Protein AF-A0A9N9D412-F1 (afdb_monomer)

InterPro domains:
  IPR017923 Transcription factor IIS, N-terminal [PF08711] (21-71)
  IPR017923 Transcription factor IIS, N-terminal [PS51319] (1-74)
  IPR035441 TFIIS/LEDGF domain superfamily [G3DSA:1.20.930.10] (1-77)
  IPR035441 TFIIS/LEDGF domain superfamily [SSF47676] (11-76)
  IPR051037 RNA Polymerase II Transcription Factor IWS1 [PTHR46010] (2-162)

pLDDT: mean 81.17, std 13.9, range [48.41, 97.38]

Secondary structure (DSSP, 8-state):
--SSPPTTSPPPPHHHHHHHHHHHHHS---HHHHHHH-HHHHHHHHHH-TTS-HHHHHHHHHHHHHHHHHHHT--S-GGGS-PPEE---HHHHHHHHHHHHHHHHHTTTTS-S--S---SPPPPPPP-----SEEP------------TTHHHHHHHHHHTTS--

Mean predicted aligned error: 15.48 Å

Organism: NCBI:txid94023

Sequence (165 aa):
YWLEPLPDRSLPNITIIEQMFKVLNKLPITTEHLLSSKVGRIVFFYQDSPRSDERIKRLASELVRKWTRKIYNISTNYKDKNFKRVEFHPETMAEAHATAASNNAISEDRSHQTASSSTRARIPQAASFDYDVMPEVRIIQNRKRADDPYKHIKQTMARMRRQQK

Nearest PDB structures (foldseek):
  2xpp-assembly1_A  TM=9.842E-01  e=1.499E-07  Encephalitozoon cuniculi
  3o8z-assembly1_A  TM=9.823E-01  e=2.709E-07  Saccharomyces cerevisiae
  7xn7-assembly1_n  TM=9.515E-01  e=2.886E-06  Komagataella phaffii
  3nfq-assembly2_B  TM=9.540E-01  e=3.082E-06  Saccharomyces cerevisiae
  6emq-assembly1_A  TM=5.295E-01  e=5.167E-02  Homo sapiens

Radius of gyration: 32.7 Å; Cα contacts (8 Å, |Δi|>4): 82; chains: 1; bounding box: 94×70×65 Å

Structure (mmCIF, N/CA/C/O backbone):
data_AF-A0A9N9D412-F1
#
_entry.id   AF-A0A9N9D412-F1
#
loop_
_atom_site.group_PDB
_atom_site.id
_atom_site.type_symbol
_atom_site.label_atom_id
_atom_site.label_alt_id
_atom_site.label_comp_id
_atom_site.label_asym_id
_atom_site.label_entity_id
_atom_site.label_seq_id
_atom_site.pdbx_PDB_ins_code
_atom_site.Cartn_x
_atom_site.Cartn_y
_atom_site.Cartn_z
_atom_site.occupancy
_atom_site.B_iso_or_equiv
_atom_site.auth_seq_id
_atom_site.auth_comp_id
_atom_site.auth_asym_id
_atom_site.auth_atom_id
_atom_site.pdbx_PDB_model_num
ATOM 1 N N . TYR A 1 1 ? 10.699 -12.126 -13.100 1.00 75.50 1 TYR A N 1
ATOM 2 C CA . TYR A 1 1 ? 11.633 -11.174 -13.734 1.00 75.50 1 TYR A CA 1
ATOM 3 C C . TYR A 1 1 ? 10.997 -10.185 -14.725 1.00 75.50 1 TYR A C 1
ATOM 5 O O . TYR A 1 1 ? 11.729 -9.422 -15.322 1.00 75.50 1 TYR A O 1
ATOM 13 N N . TRP A 1 2 ? 9.668 -10.114 -14.909 1.00 88.69 2 TRP A N 1
ATOM 14 C CA . TRP A 1 2 ? 9.073 -9.214 -15.926 1.00 88.69 2 TRP A CA 1
ATOM 15 C C . TRP A 1 2 ? 9.016 -7.732 -15.526 1.00 88.69 2 TRP A C 1
ATOM 17 O O . TRP A 1 2 ? 8.937 -6.863 -16.384 1.00 88.69 2 TRP A O 1
ATOM 27 N N . LEU A 1 3 ? 9.006 -7.453 -14.222 1.00 92.00 3 LEU A N 1
ATOM 28 C CA . LEU A 1 3 ? 8.912 -6.101 -13.667 1.00 92.00 3 LEU A CA 1
ATOM 29 C C . LEU A 1 3 ? 10.258 -5.580 -13.154 1.00 92.00 3 LEU A C 1
ATOM 31 O O . LEU A 1 3 ? 10.343 -4.436 -12.724 1.00 92.00 3 LEU A O 1
ATOM 35 N N . GLU A 1 4 ? 11.293 -6.411 -13.136 1.00 91.88 4 GLU A N 1
ATOM 36 C CA . GLU A 1 4 ? 12.604 -5.987 -12.654 1.00 91.88 4 GLU A CA 1
ATOM 37 C C . GLU A 1 4 ? 13.263 -5.086 -13.709 1.00 91.88 4 GLU A C 1
ATOM 39 O O . GLU A 1 4 ? 13.088 -5.351 -14.903 1.00 91.88 4 GLU A O 1
ATOM 44 N N . PRO A 1 5 ? 13.967 -4.009 -13.314 1.00 89.06 5 PRO A N 1
ATOM 45 C CA . PRO A 1 5 ? 14.761 -3.245 -14.266 1.00 89.06 5 PRO A CA 1
ATOM 46 C C . PRO A 1 5 ? 15.769 -4.164 -14.961 1.00 89.06 5 PRO A C 1
ATOM 48 O O . PRO A 1 5 ? 16.342 -5.065 -14.345 1.00 89.06 5 PRO A O 1
ATOM 51 N N . LEU A 1 6 ? 15.973 -3.928 -16.252 1.00 86.88 6 LEU A N 1
ATOM 52 C CA . LEU A 1 6 ? 16.906 -4.702 -17.061 1.00 86.88 6 LEU A CA 1
ATOM 53 C C . LEU A 1 6 ? 18.360 -4.439 -16.607 1.00 86.88 6 LEU A C 1
ATOM 55 O O . LEU A 1 6 ? 18.628 -3.445 -15.923 1.00 86.88 6 LEU A O 1
ATOM 59 N N . PRO A 1 7 ? 19.331 -5.300 -16.976 1.00 88.06 7 PRO A N 1
ATOM 60 C CA . PRO A 1 7 ? 20.742 -5.103 -16.616 1.00 88.06 7 PRO A CA 1
ATOM 61 C C . PRO A 1 7 ? 21.329 -3.788 -17.160 1.00 88.06 7 PRO A C 1
ATOM 63 O O . PRO A 1 7 ? 22.252 -3.227 -16.572 1.00 88.06 7 PRO A O 1
ATOM 66 N N . ASP A 1 8 ? 20.751 -3.258 -18.237 1.00 90.75 8 ASP A N 1
ATOM 67 C CA . ASP A 1 8 ? 21.053 -1.943 -18.817 1.00 90.75 8 ASP A CA 1
ATOM 68 C C . ASP A 1 8 ? 20.393 -0.768 -18.060 1.00 90.75 8 ASP A C 1
ATOM 70 O O . ASP A 1 8 ? 20.563 0.395 -18.427 1.00 90.75 8 ASP A O 1
ATOM 74 N N . ARG A 1 9 ? 19.667 -1.061 -16.971 1.00 84.38 9 ARG A N 1
ATOM 75 C CA . ARG A 1 9 ? 18.912 -0.128 -16.117 1.00 84.38 9 ARG A CA 1
ATOM 76 C C . ARG A 1 9 ? 17.698 0.509 -16.796 1.00 84.38 9 ARG A C 1
ATOM 78 O O . ARG A 1 9 ? 17.158 1.491 -16.267 1.00 84.38 9 ARG A O 1
ATOM 85 N N . SER A 1 10 ? 17.263 -0.024 -17.935 1.00 89.00 10 SER A N 1
ATOM 86 C CA . SER A 1 10 ? 16.017 0.379 -18.577 1.00 89.00 10 SER A CA 1
ATOM 87 C C . SER A 1 10 ? 14.809 -0.241 -17.866 1.00 89.00 10 SER A C 1
ATOM 89 O O . SER A 1 10 ? 14.897 -1.280 -17.201 1.00 89.00 10 SER A O 1
ATOM 91 N N . LEU A 1 11 ? 13.668 0.446 -17.956 1.00 91.31 11 LEU A N 1
ATOM 92 C CA . LEU A 1 11 ? 12.397 -0.080 -17.470 1.00 91.31 11 LEU A CA 1
ATOM 93 C C . LEU A 1 11 ? 11.722 -0.887 -18.587 1.00 91.31 11 LEU A C 1
ATOM 95 O O . LEU A 1 11 ? 11.820 -0.503 -19.755 1.00 91.31 11 LEU A O 1
ATOM 99 N N . PRO A 1 12 ? 11.004 -1.968 -18.247 1.00 92.19 12 PRO A N 1
ATOM 100 C CA . PRO A 1 12 ? 10.205 -2.697 -19.218 1.00 92.19 12 PRO A CA 1
ATOM 101 C C . PRO A 1 12 ? 9.084 -1.816 -19.786 1.00 92.19 12 PRO A C 1
ATOM 103 O O . PRO A 1 12 ? 8.758 -0.747 -19.266 1.00 92.19 12 PRO A O 1
ATOM 106 N N . ASN A 1 13 ? 8.467 -2.280 -20.873 1.00 93.81 13 ASN A N 1
ATOM 107 C CA . ASN A 1 13 ? 7.408 -1.542 -21.552 1.00 93.81 13 ASN A CA 1
ATOM 108 C C . ASN A 1 13 ? 6.242 -1.199 -20.598 1.00 93.81 13 ASN A C 1
ATOM 110 O O . ASN A 1 13 ? 5.726 -2.065 -19.886 1.00 93.81 13 ASN A O 1
ATOM 114 N N . ILE A 1 14 ? 5.793 0.061 -20.632 1.00 94.44 14 ILE A N 1
ATOM 115 C CA . ILE A 1 14 ? 4.741 0.598 -19.753 1.00 94.44 14 ILE A CA 1
ATOM 116 C C . ILE A 1 14 ? 3.436 -0.204 -19.803 1.00 94.44 14 ILE A C 1
ATOM 118 O O . ILE A 1 14 ? 2.790 -0.398 -18.772 1.00 94.44 14 ILE A O 1
ATOM 122 N N . THR A 1 15 ? 3.062 -0.720 -20.974 1.00 95.69 15 THR A N 1
ATOM 123 C CA . THR A 1 15 ? 1.849 -1.518 -21.156 1.00 95.69 15 THR A CA 1
ATOM 124 C C . THR A 1 15 ? 1.954 -2.833 -20.395 1.00 95.69 15 THR A C 1
ATOM 126 O O . THR A 1 15 ? 1.002 -3.230 -19.727 1.00 95.69 15 THR A O 1
ATOM 129 N N . ILE A 1 16 ? 3.121 -3.482 -20.416 1.00 95.50 16 ILE A N 1
ATOM 130 C CA . ILE A 1 16 ? 3.356 -4.723 -19.665 1.00 95.50 16 ILE A CA 1
ATOM 131 C C . ILE A 1 16 ? 3.280 -4.448 -18.161 1.00 95.50 16 ILE A C 1
ATOM 133 O O . ILE A 1 16 ? 2.603 -5.184 -17.440 1.00 95.50 16 ILE A O 1
ATOM 137 N N . ILE A 1 17 ? 3.920 -3.369 -17.695 1.00 95.56 17 ILE A N 1
ATOM 138 C CA . ILE A 1 17 ? 3.898 -2.979 -16.278 1.00 95.56 17 ILE A CA 1
ATOM 139 C C . ILE A 1 17 ? 2.457 -2.755 -15.809 1.00 95.56 17 ILE A C 1
ATOM 141 O O . ILE A 1 17 ? 2.035 -3.309 -14.794 1.00 95.56 17 ILE A O 1
ATOM 145 N N . GLU A 1 18 ? 1.679 -1.990 -16.574 1.00 96.31 18 GLU A N 1
ATOM 146 C CA . GLU A 1 18 ? 0.280 -1.710 -16.264 1.00 96.31 18 GLU A CA 1
ATOM 147 C C . GLU A 1 18 ? -0.562 -2.983 -16.166 1.00 96.31 18 GLU A C 1
ATOM 149 O O . GLU A 1 18 ? 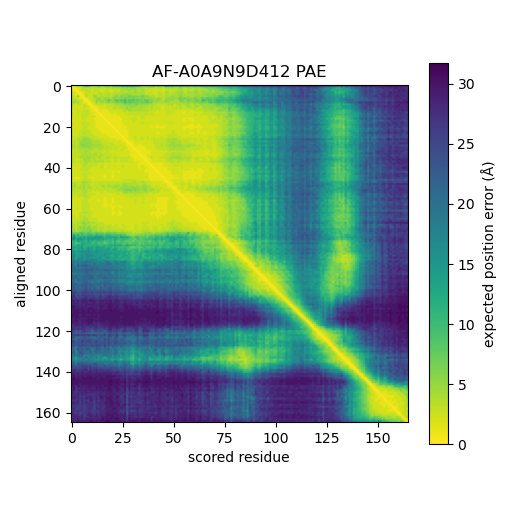-1.304 -3.153 -15.194 1.00 96.31 18 GLU A O 1
ATOM 154 N N . GLN A 1 19 ? -0.482 -3.865 -17.166 1.00 96.56 19 GLN A N 1
ATOM 155 C CA . GLN A 1 19 ? -1.275 -5.094 -17.166 1.00 96.56 19 GLN A CA 1
ATOM 156 C C . GLN A 1 19 ? -0.891 -5.986 -15.988 1.00 96.56 19 GLN A C 1
ATOM 158 O O . GLN A 1 19 ? -1.767 -6.530 -15.315 1.00 96.56 19 GLN A O 1
ATOM 163 N N . MET A 1 20 ? 0.401 -6.069 -15.667 1.00 96.19 20 MET A N 1
ATOM 164 C CA . MET A 1 20 ? 0.864 -6.844 -14.525 1.00 96.19 20 MET A CA 1
ATOM 165 C C . MET A 1 20 ? 0.336 -6.274 -13.203 1.00 96.19 20 MET A C 1
ATOM 167 O O . MET A 1 20 ? -0.160 -7.024 -12.367 1.00 96.19 20 MET A O 1
ATOM 171 N N . PHE A 1 21 ? 0.354 -4.951 -13.019 1.00 96.56 21 PHE A N 1
ATOM 172 C CA . PHE A 1 21 ? -0.210 -4.314 -11.822 1.00 96.56 21 PHE A CA 1
ATOM 173 C C . PHE A 1 21 ? -1.723 -4.518 -11.711 1.00 96.56 21 PHE A C 1
ATOM 175 O O . PHE A 1 21 ? -2.228 -4.791 -10.621 1.00 96.56 21 PHE A O 1
ATOM 182 N N . LYS A 1 22 ? -2.454 -4.469 -12.831 1.00 96.38 22 LYS A N 1
ATOM 183 C CA . LYS A 1 22 ? -3.890 -4.786 -12.868 1.00 96.38 22 LYS A CA 1
ATOM 184 C C . LYS A 1 22 ? -4.169 -6.227 -12.442 1.00 96.38 22 LYS A C 1
ATOM 186 O O . LYS A 1 22 ? -5.109 -6.461 -11.685 1.00 96.38 22 LYS A O 1
ATOM 191 N N . VAL A 1 23 ? -3.356 -7.183 -12.892 1.00 96.31 23 VAL A N 1
ATOM 192 C CA . VAL A 1 23 ? -3.457 -8.590 -12.473 1.00 96.31 23 VAL A CA 1
ATOM 193 C C . VAL A 1 23 ? -3.143 -8.729 -10.983 1.00 96.31 23 VAL A C 1
ATOM 195 O O . VAL A 1 23 ? -3.949 -9.297 -10.247 1.00 96.31 23 VAL A O 1
ATOM 198 N N . LEU A 1 24 ? -2.042 -8.137 -10.508 1.00 95.75 24 LEU A N 1
ATOM 199 C CA . LEU A 1 24 ? -1.665 -8.147 -9.090 1.00 95.75 24 LEU A CA 1
ATOM 200 C C . LEU A 1 24 ? -2.749 -7.545 -8.190 1.00 95.75 24 LEU A C 1
ATOM 202 O O . LEU A 1 24 ? -2.949 -8.024 -7.076 1.00 95.75 24 LEU A O 1
ATOM 206 N N . ASN A 1 25 ? -3.489 -6.537 -8.663 1.00 95.75 25 ASN A N 1
ATOM 207 C CA . ASN A 1 25 ? -4.576 -5.956 -7.880 1.00 95.75 25 ASN A CA 1
ATOM 208 C C . ASN A 1 25 ? -5.778 -6.907 -7.750 1.00 95.75 25 ASN A C 1
ATOM 210 O O . ASN A 1 25 ? -6.445 -6.916 -6.715 1.00 95.75 25 ASN A O 1
ATOM 214 N N . LYS A 1 26 ? -6.053 -7.733 -8.763 1.00 96.12 26 LYS A N 1
ATOM 215 C CA . LYS A 1 26 ? -7.159 -8.704 -8.730 1.00 96.12 26 LYS A CA 1
ATOM 216 C C . LYS A 1 26 ? -6.856 -9.926 -7.864 1.00 96.12 26 LYS A C 1
ATOM 218 O O . LYS A 1 26 ? -7.782 -10.543 -7.348 1.00 96.12 26 LYS A O 1
ATOM 223 N N . LEU A 1 27 ? -5.582 -10.275 -7.698 1.00 94.94 27 LEU A N 1
ATOM 224 C CA . LEU A 1 27 ? -5.181 -11.468 -6.960 1.00 94.94 27 LEU A CA 1
ATOM 225 C C . LEU A 1 27 ? -5.318 -11.285 -5.433 1.00 94.94 27 LEU A C 1
ATOM 227 O O . LEU A 1 27 ? -4.955 -10.231 -4.895 1.00 94.94 27 LEU A O 1
ATOM 231 N N . PRO A 1 28 ? -5.789 -12.312 -4.699 1.00 94.06 28 PRO A N 1
ATOM 232 C CA . PRO A 1 28 ? -5.856 -12.300 -3.239 1.00 94.06 28 PRO A CA 1
ATOM 233 C C . PRO A 1 28 ? -4.475 -12.580 -2.623 1.00 94.06 28 PRO A C 1
ATOM 235 O O . PRO A 1 28 ? -4.215 -13.642 -2.070 1.00 94.06 28 PRO A O 1
ATOM 238 N N . ILE A 1 29 ? -3.561 -11.618 -2.736 1.00 94.31 29 ILE A N 1
ATOM 239 C CA . ILE A 1 29 ? -2.183 -11.756 -2.248 1.00 94.31 29 ILE A CA 1
ATOM 240 C C . ILE A 1 29 ? -2.135 -11.640 -0.713 1.00 94.31 29 ILE A C 1
ATOM 242 O O . ILE A 1 29 ? -2.631 -10.668 -0.134 1.00 94.31 29 ILE A O 1
ATOM 246 N N . THR A 1 30 ? -1.508 -12.626 -0.067 1.00 93.38 30 THR A N 1
ATOM 247 C CA . THR A 1 30 ? -1.225 -12.693 1.376 1.00 93.38 30 THR A CA 1
ATOM 248 C C . THR A 1 30 ? 0.209 -12.244 1.681 1.00 93.38 30 THR A C 1
ATOM 250 O O . THR A 1 30 ? 1.028 -12.044 0.781 1.00 93.38 30 THR A O 1
ATOM 253 N N . THR A 1 31 ? 0.533 -12.082 2.965 1.00 92.94 31 THR A N 1
ATOM 254 C CA . THR A 1 31 ? 1.872 -11.680 3.426 1.00 92.94 31 THR A CA 1
ATOM 255 C C . THR A 1 31 ? 2.952 -12.706 3.066 1.00 92.94 31 THR A C 1
ATOM 257 O O . THR A 1 31 ? 4.040 -12.321 2.640 1.00 92.94 31 THR A O 1
ATOM 260 N N . GLU A 1 32 ? 2.644 -14.002 3.134 1.00 94.44 32 GLU A N 1
ATOM 261 C CA . GLU A 1 32 ? 3.560 -15.091 2.764 1.00 94.44 32 GLU A CA 1
ATOM 262 C C . GLU A 1 32 ? 3.939 -15.055 1.276 1.00 94.44 32 GLU A C 1
ATOM 264 O O . GLU A 1 32 ? 5.105 -15.228 0.905 1.00 94.44 32 GLU A O 1
ATOM 269 N N . HIS A 1 33 ? 2.971 -14.751 0.406 1.00 95.00 33 HIS A N 1
ATOM 270 C CA . HIS A 1 33 ? 3.218 -14.583 -1.026 1.00 95.00 33 HIS A CA 1
ATOM 271 C C . HIS A 1 33 ? 4.128 -13.381 -1.313 1.00 95.00 33 HIS A C 1
ATOM 273 O O . HIS A 1 33 ? 4.986 -13.451 -2.194 1.00 95.00 33 HIS A O 1
ATOM 279 N N . LEU A 1 34 ? 3.989 -12.284 -0.561 1.00 94.25 34 LEU A N 1
ATOM 280 C CA . LEU A 1 34 ? 4.860 -11.111 -0.704 1.00 94.25 34 LEU A CA 1
ATOM 281 C C . LEU A 1 34 ? 6.297 -11.401 -0.264 1.00 94.25 34 LEU A C 1
ATOM 283 O O . LEU A 1 34 ? 7.232 -10.962 -0.935 1.00 94.25 34 LEU A O 1
ATOM 287 N N . LEU A 1 35 ? 6.471 -12.151 0.827 1.00 93.81 35 LEU A N 1
ATOM 288 C CA . LEU A 1 35 ? 7.784 -12.526 1.360 1.00 93.81 35 LEU A CA 1
ATOM 289 C C . LEU A 1 35 ? 8.535 -13.477 0.422 1.00 93.81 35 LEU A C 1
ATOM 291 O O . LEU A 1 35 ? 9.702 -13.241 0.113 1.00 93.81 35 LEU A O 1
ATOM 295 N N . SER A 1 36 ? 7.857 -14.518 -0.066 1.00 95.19 36 SER A N 1
ATOM 296 C CA . SER A 1 36 ? 8.449 -15.523 -0.960 1.00 95.19 36 SER A CA 1
ATOM 297 C C . SER A 1 36 ? 8.789 -14.957 -2.342 1.00 95.19 36 SER A C 1
ATOM 299 O O . SER A 1 36 ? 9.896 -15.162 -2.838 1.00 95.19 36 SER A O 1
ATOM 301 N N . SER A 1 37 ? 7.872 -14.201 -2.954 1.00 94.06 37 SER A N 1
ATOM 302 C CA . SER A 1 37 ? 8.067 -13.652 -4.306 1.00 94.06 37 SER A CA 1
ATOM 303 C C . SER A 1 37 ? 8.914 -12.379 -4.351 1.00 94.06 37 SER A C 1
ATOM 305 O O . SER A 1 37 ? 9.415 -12.017 -5.414 1.00 94.06 37 SER A O 1
ATOM 307 N N . LYS A 1 38 ? 9.034 -11.659 -3.226 1.00 93.12 38 LYS A N 1
ATOM 308 C CA . LYS A 1 38 ? 9.673 -10.332 -3.123 1.00 93.12 38 LYS A CA 1
ATOM 309 C C . LYS A 1 38 ? 9.086 -9.274 -4.070 1.00 93.12 38 LYS A C 1
ATOM 311 O O . LYS A 1 38 ? 9.692 -8.221 -4.277 1.00 93.12 38 LYS A O 1
ATOM 316 N N . VAL A 1 39 ? 7.878 -9.496 -4.597 1.00 95.00 39 VAL A N 1
ATOM 317 C CA . VAL A 1 39 ? 7.211 -8.572 -5.532 1.00 95.00 39 VAL A CA 1
ATOM 318 C C . VAL A 1 39 ? 6.945 -7.201 -4.903 1.00 95.00 39 VAL A C 1
ATOM 320 O O . VAL A 1 39 ? 7.011 -6.186 -5.592 1.00 95.00 39 VAL A O 1
ATOM 323 N N . GLY A 1 40 ? 6.735 -7.148 -3.582 1.00 95.00 40 GLY A N 1
ATOM 324 C CA . GLY A 1 40 ? 6.514 -5.900 -2.848 1.00 95.00 40 GLY A CA 1
ATOM 325 C C . GLY A 1 40 ? 7.646 -4.885 -3.025 1.00 95.00 40 GLY A C 1
ATOM 326 O O . GLY A 1 40 ? 7.376 -3.706 -3.233 1.00 95.00 40 GLY A O 1
ATOM 327 N N . ARG A 1 41 ? 8.907 -5.343 -3.044 1.00 94.81 41 ARG A N 1
ATOM 328 C CA . ARG A 1 41 ? 10.076 -4.472 -3.261 1.00 94.81 41 ARG A CA 1
ATOM 329 C C . ARG A 1 41 ? 10.067 -3.851 -4.655 1.00 94.81 41 ARG A C 1
ATOM 331 O O . ARG A 1 41 ? 10.389 -2.678 -4.807 1.00 94.81 41 ARG A O 1
ATOM 338 N N . ILE A 1 42 ? 9.696 -4.638 -5.662 1.00 94.94 42 ILE A N 1
ATOM 339 C CA . ILE A 1 42 ? 9.653 -4.188 -7.056 1.00 94.94 42 ILE A CA 1
ATOM 340 C C . ILE A 1 42 ? 8.525 -3.169 -7.243 1.00 94.94 42 ILE A C 1
ATOM 342 O O . ILE A 1 42 ? 8.737 -2.123 -7.843 1.00 94.94 42 ILE A O 1
ATOM 346 N N . VAL A 1 43 ? 7.337 -3.425 -6.691 1.00 96.12 43 VAL A N 1
ATOM 347 C CA . VAL A 1 43 ? 6.224 -2.465 -6.767 1.00 96.12 43 VAL A CA 1
ATOM 348 C C . VAL A 1 43 ? 6.573 -1.164 -6.041 1.00 96.12 43 VAL A C 1
ATOM 350 O O . VAL A 1 43 ? 6.330 -0.088 -6.582 1.00 96.12 43 VAL A O 1
ATOM 353 N N . PHE A 1 44 ? 7.218 -1.247 -4.873 1.00 95.62 44 PHE A N 1
ATOM 354 C CA . PHE A 1 44 ? 7.714 -0.069 -4.158 1.00 95.62 44 PHE A CA 1
ATOM 355 C C . PHE A 1 44 ? 8.741 0.725 -4.981 1.00 95.62 44 PHE A C 1
ATOM 357 O O . PHE A 1 44 ? 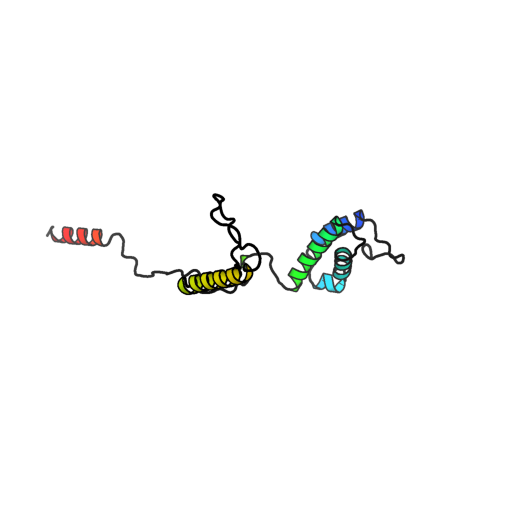8.670 1.949 -5.038 1.00 95.62 44 PHE A O 1
ATOM 364 N N . PHE A 1 45 ? 9.635 0.045 -5.704 1.00 95.31 45 PHE A N 1
ATOM 365 C CA . PHE A 1 45 ? 10.558 0.703 -6.631 1.00 95.31 45 PHE A CA 1
ATOM 366 C C . PHE A 1 45 ? 9.823 1.525 -7.704 1.00 95.31 45 PHE A C 1
ATOM 368 O O . PHE A 1 45 ? 10.214 2.656 -7.972 1.00 95.31 45 PHE A O 1
ATOM 375 N N . TYR A 1 46 ? 8.730 1.019 -8.287 1.00 95.44 46 TYR A N 1
ATOM 376 C CA . TYR A 1 46 ? 7.944 1.793 -9.261 1.00 95.44 46 TYR A CA 1
ATOM 377 C C . TYR A 1 46 ? 7.182 2.970 -8.650 1.00 95.44 46 TYR A C 1
ATOM 379 O O . TYR A 1 46 ? 6.923 3.937 -9.367 1.00 95.44 46 TYR A O 1
ATOM 387 N N . GLN A 1 47 ? 6.819 2.896 -7.367 1.00 96.31 47 GLN A N 1
ATOM 388 C CA . GLN A 1 47 ? 6.186 4.005 -6.655 1.00 96.31 47 GLN A CA 1
ATOM 389 C C . GLN A 1 47 ? 7.151 5.190 -6.504 1.00 96.31 47 GLN A C 1
ATOM 391 O O . GLN A 1 47 ? 6.759 6.323 -6.767 1.00 96.31 47 GLN A O 1
ATOM 396 N N . ASP A 1 48 ? 8.393 4.923 -6.097 1.00 94.50 48 ASP A N 1
ATOM 397 C CA . ASP A 1 48 ? 9.371 5.963 -5.744 1.00 94.50 48 ASP A CA 1
ATOM 398 C C . ASP A 1 48 ? 10.270 6.392 -6.920 1.00 94.50 48 ASP A C 1
ATOM 400 O O . ASP A 1 48 ? 10.874 7.462 -6.917 1.00 94.50 48 ASP A O 1
ATOM 404 N N . SER A 1 49 ? 10.355 5.579 -7.976 1.00 92.56 49 SER A N 1
ATOM 405 C CA . SER A 1 49 ? 11.242 5.862 -9.107 1.00 92.56 49 SER A CA 1
ATOM 406 C C . SER A 1 49 ? 10.880 7.177 -9.817 1.00 92.56 49 SER A C 1
ATOM 408 O O . SER A 1 49 ? 9.743 7.363 -10.249 1.00 92.56 49 SER A O 1
ATOM 410 N N . PRO A 1 50 ? 11.836 8.089 -10.066 1.00 91.62 50 PRO A N 1
ATOM 411 C CA . PRO A 1 50 ? 11.567 9.303 -10.837 1.00 91.62 50 PRO A CA 1
ATOM 412 C C . PRO A 1 50 ? 11.261 9.008 -12.314 1.00 91.62 50 PRO A C 1
ATOM 414 O O . PRO A 1 50 ? 10.647 9.832 -12.981 1.00 91.62 50 PRO A O 1
ATOM 417 N N . ARG A 1 51 ? 11.665 7.835 -12.822 1.00 90.06 51 ARG A N 1
ATOM 418 C CA . ARG A 1 51 ? 11.512 7.436 -14.232 1.00 90.06 51 ARG A CA 1
ATOM 419 C C . ARG A 1 51 ? 10.172 6.772 -14.545 1.00 90.06 51 ARG A C 1
ATOM 421 O O . ARG A 1 51 ? 9.887 6.540 -15.716 1.00 90.06 51 ARG A O 1
ATOM 428 N N . SER A 1 52 ? 9.388 6.398 -13.535 1.00 91.62 52 SER A N 1
ATOM 429 C CA . SER A 1 52 ? 8.082 5.786 -13.764 1.00 91.62 52 SER A CA 1
ATOM 430 C C . SER A 1 52 ? 7.040 6.842 -14.122 1.00 91.62 52 SER A C 1
ATOM 432 O O . SER A 1 52 ? 7.016 7.945 -13.573 1.00 91.62 52 SER A O 1
ATOM 434 N N . ASP A 1 53 ? 6.161 6.478 -15.052 1.00 94.31 53 ASP A N 1
ATOM 435 C CA . ASP A 1 53 ? 5.000 7.282 -15.416 1.00 94.31 53 ASP A CA 1
ATOM 436 C C . ASP A 1 53 ? 4.074 7.460 -14.203 1.00 94.31 53 ASP A C 1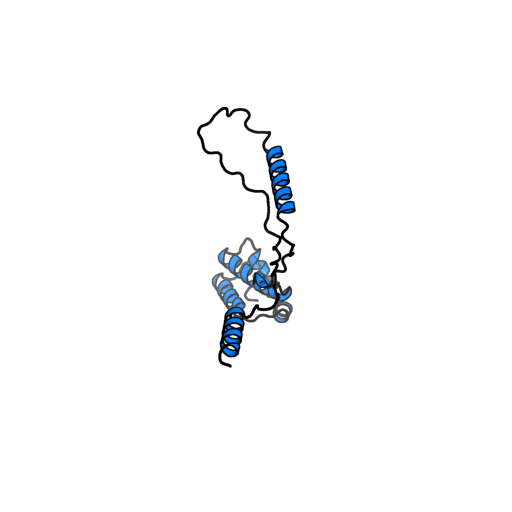
ATOM 438 O O . ASP A 1 53 ? 3.862 6.531 -13.415 1.00 94.31 53 ASP A O 1
ATOM 442 N N . GLU A 1 54 ? 3.488 8.645 -14.075 1.00 95.19 54 GLU A N 1
ATOM 443 C CA . GLU A 1 54 ? 2.542 9.009 -13.021 1.00 95.19 54 GLU A CA 1
ATOM 444 C C . GLU A 1 54 ? 1.387 8.000 -12.890 1.00 95.19 54 GLU A C 1
ATOM 446 O O . GLU A 1 54 ? 0.976 7.626 -11.789 1.00 95.19 54 GLU A O 1
ATOM 451 N N . ARG A 1 55 ? 0.891 7.471 -14.010 1.00 95.50 55 ARG A N 1
ATOM 452 C CA . ARG A 1 55 ? -0.171 6.461 -14.020 1.00 95.50 55 ARG A CA 1
ATOM 453 C C . ARG A 1 55 ? 0.275 5.149 -13.371 1.00 95.50 55 ARG A C 1
ATOM 455 O O . ARG A 1 55 ? -0.506 4.516 -12.660 1.00 95.50 55 ARG A O 1
ATOM 462 N N . ILE A 1 56 ? 1.526 4.747 -13.592 1.00 96.75 56 ILE A N 1
ATOM 463 C CA . ILE A 1 56 ? 2.121 3.554 -12.976 1.00 96.75 56 ILE A CA 1
ATOM 464 C C . ILE A 1 56 ? 2.396 3.802 -11.493 1.00 96.75 56 ILE A C 1
ATOM 466 O O . ILE A 1 56 ? 2.104 2.928 -10.677 1.00 96.75 56 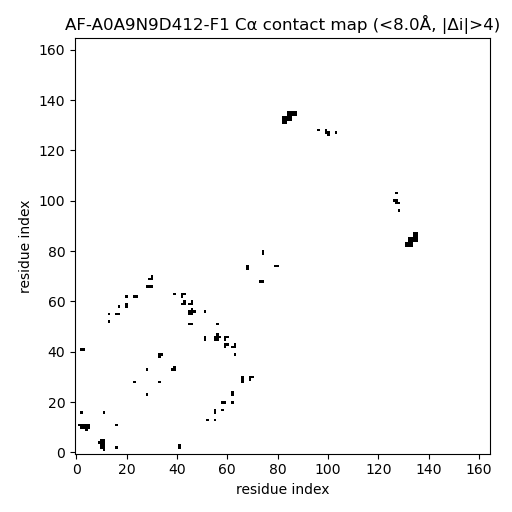ILE A O 1
ATOM 470 N N . LYS A 1 57 ? 2.873 4.997 -11.125 1.00 97.19 57 LYS A N 1
ATOM 471 C CA . LYS A 1 57 ? 3.080 5.393 -9.722 1.00 97.19 57 LYS A CA 1
ATOM 472 C C . LYS A 1 57 ? 1.802 5.314 -8.904 1.00 97.19 57 LYS A C 1
ATOM 474 O O . LYS A 1 57 ? 1.822 4.794 -7.789 1.00 97.19 57 LYS A O 1
ATOM 479 N N . ARG A 1 58 ? 0.677 5.772 -9.459 1.00 96.94 58 ARG A N 1
ATOM 480 C CA . ARG A 1 58 ? -0.640 5.682 -8.805 1.00 96.94 58 ARG A CA 1
ATOM 481 C C . ARG A 1 58 ? -1.053 4.234 -8.550 1.00 96.94 58 ARG A C 1
ATOM 483 O O . ARG A 1 58 ? -1.429 3.905 -7.428 1.00 96.94 58 ARG A O 1
ATOM 490 N N . LEU A 1 59 ? -0.913 3.362 -9.551 1.00 97.06 59 LEU A N 1
ATOM 491 C CA . LEU A 1 59 ? -1.205 1.929 -9.410 1.00 97.06 59 LEU A CA 1
ATOM 492 C C . LEU A 1 59 ? -0.279 1.245 -8.392 1.00 97.06 59 LEU A C 1
ATOM 494 O O . LEU A 1 59 ? -0.743 0.462 -7.564 1.00 97.06 59 LEU A O 1
ATOM 498 N N . ALA A 1 60 ? 1.018 1.560 -8.418 1.00 97.38 60 ALA A N 1
ATOM 499 C CA . ALA A 1 60 ? 1.980 1.053 -7.444 1.00 97.38 60 ALA A CA 1
ATOM 500 C C . ALA A 1 60 ? 1.626 1.503 -6.019 1.00 97.38 60 ALA A C 1
ATOM 502 O O . ALA A 1 60 ? 1.578 0.679 -5.110 1.00 97.38 60 ALA A O 1
ATOM 503 N N . SER A 1 61 ? 1.303 2.786 -5.840 1.00 97.12 61 SER A N 1
ATOM 504 C CA . SER A 1 61 ? 0.905 3.363 -4.550 1.00 97.12 61 SER A CA 1
ATOM 505 C C . SER A 1 61 ? -0.350 2.693 -3.990 1.00 97.12 61 SER A C 1
ATOM 507 O O . SER A 1 61 ? -0.429 2.413 -2.793 1.00 97.12 61 SER A O 1
ATOM 509 N N . GLU A 1 62 ? -1.333 2.397 -4.845 1.00 96.38 62 GLU A N 1
ATOM 510 C CA . GLU A 1 62 ? -2.540 1.663 -4.456 1.00 96.38 62 GLU A CA 1
ATOM 511 C C . GLU A 1 62 ? -2.203 0.247 -3.967 1.00 96.38 62 GLU A C 1
ATOM 513 O O . GLU A 1 62 ? -2.648 -0.152 -2.887 1.00 96.38 62 GLU A O 1
ATOM 518 N N . LEU A 1 63 ? -1.378 -0.492 -4.716 1.00 96.56 63 LEU A N 1
ATOM 519 C CA . LEU A 1 63 ? -0.941 -1.844 -4.355 1.00 96.56 63 LEU A CA 1
ATOM 520 C C . LEU A 1 63 ? -0.142 -1.859 -3.049 1.00 96.56 63 LEU A C 1
ATOM 522 O O . LEU A 1 63 ? -0.446 -2.648 -2.152 1.00 96.56 63 LEU A O 1
ATOM 526 N N . VAL A 1 64 ? 0.826 -0.952 -2.898 1.00 95.88 64 VAL A N 1
ATOM 527 C CA . VAL A 1 64 ? 1.615 -0.811 -1.668 1.00 95.88 64 VAL A CA 1
ATOM 528 C C . VAL A 1 64 ? 0.698 -0.497 -0.492 1.00 95.88 64 VAL A C 1
ATOM 530 O O . VAL A 1 64 ? 0.779 -1.169 0.536 1.00 95.88 64 VAL A O 1
ATOM 533 N N . ARG A 1 65 ? -0.239 0.446 -0.634 1.00 94.44 65 ARG A N 1
ATOM 534 C CA . ARG A 1 65 ? -1.221 0.771 0.412 1.00 94.44 65 ARG A CA 1
ATOM 535 C C . ARG A 1 65 ? -2.108 -0.427 0.759 1.00 94.44 65 ARG A C 1
ATOM 537 O O . ARG A 1 65 ? -2.378 -0.663 1.933 1.00 94.44 65 ARG A O 1
ATOM 544 N N . LYS A 1 66 ? -2.559 -1.195 -0.233 1.00 93.81 66 LYS A N 1
ATOM 545 C CA . LYS A 1 66 ? -3.380 -2.399 -0.034 1.00 93.81 66 LYS A CA 1
ATOM 546 C C . LYS A 1 66 ? -2.626 -3.470 0.753 1.00 93.81 66 LYS A C 1
ATOM 548 O O . LYS A 1 66 ? -3.182 -4.047 1.685 1.00 93.81 66 LYS A O 1
ATOM 553 N N . TRP A 1 67 ? -1.371 -3.727 0.402 1.00 94.94 67 TRP A N 1
ATOM 554 C CA . TRP A 1 67 ? -0.562 -4.771 1.029 1.00 94.94 67 TRP A CA 1
ATOM 555 C C . TRP A 1 67 ? -0.027 -4.373 2.403 1.00 94.94 67 TRP A C 1
ATOM 557 O O . TRP A 1 67 ? -0.144 -5.159 3.337 1.00 94.94 67 TRP A O 1
ATOM 567 N N . THR A 1 68 ? 0.475 -3.147 2.569 1.00 93.81 68 THR A N 1
ATOM 568 C CA . THR A 1 68 ? 0.905 -2.621 3.882 1.00 93.81 68 THR A CA 1
ATOM 569 C C . THR A 1 68 ? -0.226 -2.674 4.901 1.00 93.81 68 THR A C 1
ATOM 571 O O . THR A 1 68 ? -0.024 -3.131 6.021 1.00 93.81 68 THR A O 1
ATOM 574 N N . ARG A 1 69 ? -1.453 -2.324 4.503 1.00 90.75 69 ARG A N 1
ATOM 575 C CA . ARG A 1 69 ? -2.643 -2.483 5.352 1.00 90.75 69 ARG A CA 1
ATOM 576 C C . ARG A 1 69 ? -2.891 -3.926 5.777 1.00 90.75 69 ARG A C 1
ATOM 578 O O . ARG A 1 69 ? -3.247 -4.140 6.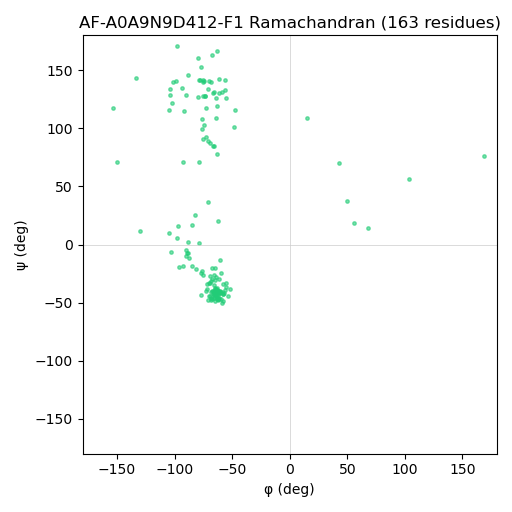929 1.00 90.75 69 ARG A O 1
ATOM 585 N N . LYS A 1 70 ? -2.702 -4.902 4.880 1.00 89.25 70 LYS A N 1
ATOM 586 C CA . LYS A 1 70 ? -2.825 -6.328 5.228 1.00 89.25 70 LYS A CA 1
ATOM 587 C C . LYS A 1 70 ? -1.720 -6.805 6.166 1.00 89.25 70 LYS A C 1
ATOM 589 O O . LYS A 1 70 ? -1.978 -7.681 6.974 1.00 89.25 70 LYS A O 1
ATOM 594 N N . ILE A 1 71 ? -0.524 -6.228 6.079 1.00 90.56 71 ILE A N 1
ATOM 595 C CA . ILE A 1 71 ? 0.583 -6.538 6.993 1.00 90.56 71 ILE A CA 1
ATOM 596 C C . ILE A 1 71 ? 0.295 -5.978 8.393 1.00 90.56 71 ILE A C 1
ATOM 598 O O . ILE A 1 71 ? 0.422 -6.697 9.377 1.00 90.56 71 ILE A O 1
ATOM 602 N N . TYR A 1 72 ? -0.131 -4.716 8.486 1.00 88.81 72 TYR A N 1
ATOM 603 C CA . TYR A 1 72 ? -0.380 -4.039 9.766 1.00 88.81 72 TYR A CA 1
ATOM 604 C C . TYR A 1 72 ? -1.804 -4.225 10.315 1.00 88.81 72 TYR A C 1
ATOM 606 O O . TYR A 1 72 ? -2.138 -3.645 11.343 1.00 88.81 72 TYR A O 1
ATOM 614 N N . ASN A 1 73 ? -2.660 -4.990 9.629 1.00 84.44 73 ASN A N 1
ATOM 615 C CA . ASN A 1 73 ? -4.086 -5.141 9.942 1.00 84.44 73 ASN A CA 1
ATOM 616 C C . ASN A 1 73 ? -4.827 -3.799 10.137 1.00 84.44 73 ASN A C 1
ATOM 618 O O . ASN A 1 73 ? -5.722 -3.679 10.970 1.00 84.44 73 ASN A O 1
ATOM 622 N N . ILE A 1 74 ? -4.474 -2.780 9.343 1.00 85.12 74 ILE A N 1
ATOM 623 C CA . ILE A 1 74 ? -5.099 -1.448 9.396 1.00 85.12 74 ILE A CA 1
ATOM 624 C C . ILE A 1 74 ? -6.256 -1.397 8.400 1.00 85.12 74 ILE A C 1
ATOM 626 O O . ILE A 1 74 ? -6.049 -1.419 7.179 1.00 85.12 74 ILE A O 1
ATOM 630 N N . SER A 1 75 ? -7.484 -1.256 8.890 1.00 81.50 75 SER A N 1
ATOM 631 C CA . SER A 1 75 ? -8.649 -1.150 8.016 1.00 81.50 75 SER A CA 1
ATOM 632 C C . SER A 1 75 ? -8.819 0.259 7.420 1.00 81.50 75 SER A C 1
ATOM 634 O O . SER A 1 75 ? -8.219 1.253 7.838 1.00 81.50 75 SER A O 1
ATOM 636 N N . THR A 1 76 ? -9.590 0.344 6.336 1.00 77.00 76 THR A N 1
ATOM 637 C CA . THR A 1 76 ? -9.986 1.608 5.685 1.00 77.00 76 THR A CA 1
ATOM 638 C C . THR A 1 76 ? -11.292 2.165 6.238 1.00 77.00 76 THR A C 1
ATOM 640 O O . THR A 1 76 ? -11.681 3.269 5.867 1.00 77.00 76 THR A O 1
ATOM 643 N N . ASN A 1 77 ? -12.001 1.392 7.060 1.00 82.81 77 ASN A N 1
ATOM 644 C CA . ASN A 1 77 ? -13.313 1.762 7.554 1.00 82.81 77 ASN A CA 1
ATOM 645 C C . ASN A 1 77 ? -13.160 2.753 8.709 1.00 82.81 77 ASN A C 1
ATOM 647 O O . ASN A 1 77 ? -12.465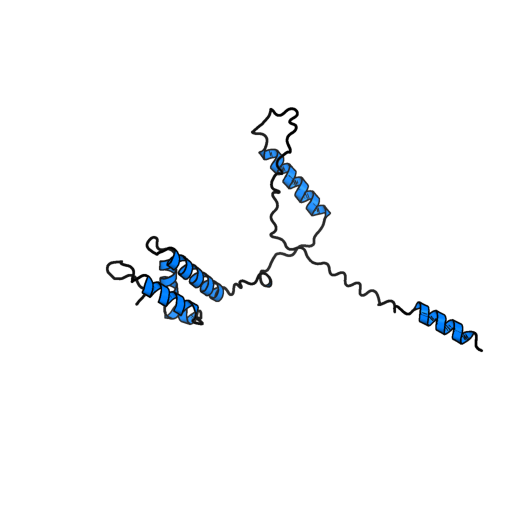 2.476 9.682 1.00 82.81 77 ASN A O 1
ATOM 651 N N . TYR A 1 78 ? -13.839 3.896 8.615 1.00 77.31 78 TYR A N 1
ATOM 652 C CA . TYR A 1 78 ? -13.827 4.914 9.666 1.00 77.31 78 TYR A CA 1
ATOM 653 C C . TYR A 1 78 ? -14.264 4.347 11.024 1.00 77.31 78 TYR A C 1
ATOM 655 O O . TYR A 1 78 ? -13.742 4.750 12.057 1.00 77.31 78 TYR A O 1
ATOM 663 N N . LYS A 1 79 ? -15.187 3.376 11.022 1.00 80.00 79 LYS A N 1
ATOM 664 C CA . LYS A 1 79 ? -15.719 2.753 12.244 1.00 80.00 79 LYS A CA 1
ATOM 665 C C . LYS A 1 79 ? -14.674 1.993 13.058 1.00 80.00 79 LYS A C 1
ATOM 667 O O . LYS A 1 79 ? -14.819 1.895 14.270 1.00 80.00 79 LYS A O 1
ATOM 672 N N . ASP A 1 80 ? -13.645 1.480 12.399 1.00 80.62 80 ASP A N 1
ATOM 673 C CA . ASP A 1 80 ? -12.590 0.700 13.046 1.00 80.62 80 ASP A CA 1
ATOM 674 C C . ASP A 1 80 ? -11.449 1.601 13.545 1.00 80.62 80 ASP A C 1
ATOM 676 O O . ASP A 1 80 ? -10.519 1.137 14.207 1.00 80.62 80 ASP A O 1
ATOM 680 N N . LYS A 1 81 ? -11.483 2.898 13.207 1.00 79.56 81 LYS A N 1
ATOM 681 C CA . LYS A 1 81 ? -10.505 3.854 13.705 1.00 79.56 81 LYS A CA 1
ATOM 682 C C . LYS A 1 81 ? -10.796 4.110 15.183 1.00 79.56 81 LYS A C 1
ATOM 684 O O . LYS A 1 81 ? -11.846 4.631 15.553 1.00 79.56 81 LYS A O 1
ATOM 689 N N . ASN A 1 82 ? -9.838 3.751 16.029 1.00 76.75 82 ASN A N 1
ATOM 690 C CA . ASN A 1 82 ? -9.900 4.011 17.461 1.00 76.75 82 ASN A CA 1
ATOM 691 C C . ASN A 1 82 ? -9.616 5.496 17.723 1.00 76.75 82 ASN A C 1
ATOM 693 O O . ASN A 1 82 ? -8.465 5.897 17.870 1.00 76.75 82 ASN A O 1
ATOM 697 N N . PHE A 1 83 ? -10.664 6.319 17.742 1.00 80.38 83 PHE A N 1
ATOM 698 C CA . PHE A 1 83 ? -10.572 7.699 18.217 1.00 80.38 83 PHE A CA 1
ATOM 699 C C . PHE A 1 83 ? -10.554 7.733 19.740 1.00 80.38 83 PHE A C 1
ATOM 701 O O . PHE A 1 83 ? -11.304 6.994 20.387 1.00 80.38 83 PHE A O 1
ATOM 708 N N . LYS A 1 84 ? -9.745 8.628 20.316 1.00 82.88 84 LYS A N 1
ATOM 709 C CA . LYS A 1 84 ? -9.848 8.939 21.740 1.00 82.88 84 LYS A CA 1
ATOM 710 C C . LYS A 1 84 ? -11.230 9.540 21.978 1.00 82.88 84 LYS A C 1
ATOM 712 O O . LYS A 1 84 ? -11.585 10.554 21.375 1.00 82.88 84 LYS A O 1
ATOM 717 N N . ARG A 1 85 ? -12.015 8.876 22.818 1.00 83.69 85 ARG A N 1
ATOM 718 C CA . ARG A 1 85 ? -13.333 9.352 23.220 1.00 83.69 85 ARG A CA 1
ATOM 719 C C . ARG A 1 85 ? -13.211 10.150 24.506 1.00 83.69 85 ARG A C 1
ATOM 721 O O . ARG A 1 85 ? -12.473 9.746 25.403 1.00 83.69 85 ARG A O 1
ATOM 728 N N . VAL A 1 86 ? -13.866 11.302 24.557 1.00 82.81 86 VAL A N 1
ATOM 729 C CA . VAL A 1 86 ? -13.853 12.186 25.727 1.00 82.81 86 VAL A CA 1
ATOM 730 C C . VAL A 1 86 ? -15.274 12.638 26.022 1.00 82.81 86 VAL A C 1
ATOM 732 O O . VAL A 1 86 ? -16.077 12.863 25.111 1.00 82.81 86 VAL A O 1
ATOM 735 N N . GLU A 1 87 ? -15.593 12.755 27.307 1.00 80.94 87 GLU A N 1
ATOM 736 C CA . GLU A 1 87 ? -16.854 13.341 27.735 1.00 80.94 87 GLU A CA 1
ATOM 737 C C . GLU A 1 87 ? -16.914 14.813 27.328 1.00 80.94 87 GLU A C 1
ATOM 739 O O . GLU A 1 87 ? -16.021 15.609 27.621 1.00 80.94 87 GLU A O 1
ATOM 744 N N . PHE A 1 88 ? -17.982 15.178 26.627 1.00 77.12 88 PHE A N 1
ATOM 745 C CA . PHE A 1 88 ? -18.184 16.552 26.205 1.00 77.12 88 PHE A CA 1
ATOM 746 C C . PHE A 1 88 ? -18.661 17.398 27.391 1.00 77.12 88 PHE A C 1
ATOM 748 O O . PHE A 1 88 ? -19.809 17.276 27.825 1.00 77.12 88 PHE A O 1
ATOM 755 N N . HIS A 1 89 ? -17.784 18.269 27.892 1.00 79.81 89 HIS A N 1
ATOM 756 C CA . HIS A 1 89 ? -18.124 19.286 28.882 1.00 79.81 89 HIS A CA 1
ATOM 757 C C . HIS A 1 89 ? -18.189 20.660 28.195 1.00 79.81 89 HIS A C 1
ATOM 759 O O . HIS A 1 89 ? -17.172 21.135 27.690 1.00 79.81 89 HIS A O 1
ATOM 765 N N . PRO A 1 90 ? -19.363 21.316 28.147 1.00 76.38 90 PRO A N 1
ATOM 766 C CA . PRO A 1 90 ? -19.513 22.585 27.435 1.00 76.38 90 PRO A CA 1
ATOM 767 C C . PRO A 1 90 ? -18.680 23.721 28.053 1.00 76.38 90 PRO A C 1
ATOM 769 O O . PRO A 1 90 ? -18.220 24.598 27.328 1.00 76.38 90 PRO A O 1
ATOM 772 N N . GLU A 1 91 ? -18.452 23.685 29.369 1.00 77.25 91 GLU A N 1
ATOM 773 C CA . GLU A 1 91 ? -17.708 24.717 30.107 1.00 77.25 91 GLU A CA 1
ATOM 774 C C . GLU A 1 91 ? -16.218 24.723 29.741 1.00 77.25 91 GLU A C 1
ATOM 776 O O . GLU A 1 91 ? -15.677 25.758 29.356 1.00 77.25 91 GLU A O 1
ATOM 781 N N . THR A 1 92 ? -15.576 23.552 29.732 1.00 75.75 92 THR A N 1
ATOM 782 C CA . THR A 1 92 ? -14.155 23.430 29.367 1.00 75.75 92 THR A CA 1
ATOM 783 C C . THR A 1 92 ? -13.910 23.740 27.891 1.00 75.75 92 THR A C 1
ATOM 785 O O . THR A 1 92 ? -12.850 24.251 27.529 1.00 75.75 92 THR A O 1
ATOM 788 N N . MET A 1 93 ? -14.889 23.475 27.019 1.00 71.94 93 MET A N 1
ATOM 789 C CA . MET A 1 93 ? -14.775 23.814 25.602 1.00 71.94 93 MET A CA 1
ATOM 790 C C . MET A 1 93 ? -14.874 25.326 25.365 1.00 71.94 93 MET A C 1
ATOM 792 O O . MET A 1 93 ? -14.129 25.862 24.547 1.00 71.94 93 MET A O 1
ATOM 796 N N . ALA A 1 94 ? -15.742 26.032 26.096 1.0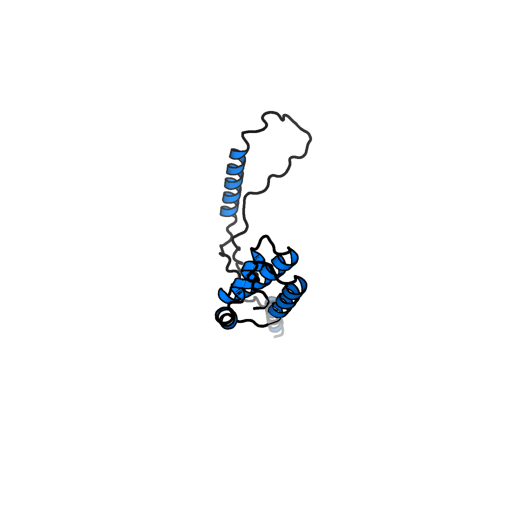0 76.62 94 ALA A N 1
ATOM 797 C CA . ALA A 1 94 ? -15.826 27.491 26.027 1.00 76.62 94 ALA A CA 1
ATOM 798 C C . ALA A 1 94 ? -14.514 28.161 26.479 1.00 76.62 94 ALA A C 1
ATOM 800 O O . ALA A 1 94 ? -14.040 29.087 25.820 1.00 76.62 94 ALA A O 1
ATOM 801 N N . GLU A 1 95 ? -13.883 27.645 27.538 1.00 75.31 95 GLU A N 1
ATOM 802 C CA . GLU A 1 95 ? -12.563 28.094 28.004 1.00 75.31 95 GLU A CA 1
ATOM 803 C C . GLU A 1 95 ? -11.452 27.809 26.981 1.00 75.31 95 GLU A C 1
ATOM 805 O O . GLU A 1 95 ? -10.612 28.671 26.705 1.00 75.31 95 GLU A O 1
ATOM 810 N N . ALA A 1 96 ? -11.464 26.630 26.350 1.00 74.25 96 ALA A N 1
ATOM 811 C CA . ALA A 1 96 ? -10.523 26.285 25.285 1.00 74.25 96 ALA A CA 1
ATOM 812 C C . ALA A 1 96 ? -10.680 27.198 24.053 1.00 74.25 96 ALA A C 1
ATOM 814 O O . ALA A 1 96 ? -9.690 27.657 23.486 1.00 74.25 96 ALA A O 1
ATOM 815 N N . HIS A 1 97 ? -11.915 27.528 23.662 1.00 73.81 97 HIS A N 1
A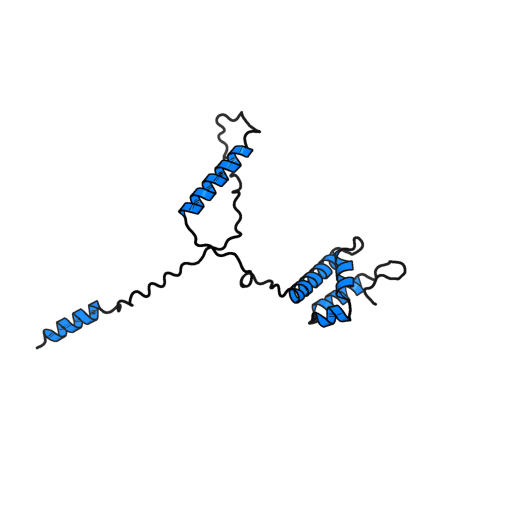TOM 816 C CA . HIS A 1 97 ? -12.165 28.480 22.577 1.00 73.81 97 HIS A CA 1
ATOM 817 C C . HIS A 1 97 ? -11.730 29.904 22.940 1.00 73.81 97 HIS A C 1
ATOM 819 O O . HIS A 1 97 ? -11.153 30.593 22.099 1.00 73.81 97 HIS A O 1
ATOM 825 N N . ALA A 1 98 ? -11.962 30.343 24.180 1.00 74.50 98 ALA A N 1
ATOM 826 C CA . ALA A 1 98 ? -11.553 31.665 24.651 1.00 74.50 98 ALA A CA 1
ATOM 827 C C . ALA A 1 98 ? -10.021 31.817 24.696 1.00 74.50 98 ALA A C 1
ATOM 829 O O . ALA A 1 98 ? -9.479 32.823 24.237 1.00 74.50 98 ALA A O 1
ATOM 830 N N . THR A 1 99 ? -9.309 30.800 25.186 1.00 71.75 99 THR A N 1
ATOM 831 C CA . THR A 1 99 ? -7.837 30.790 25.227 1.00 71.75 99 THR A CA 1
ATOM 832 C C . THR A 1 99 ? -7.221 30.710 23.828 1.00 71.75 99 THR A C 1
ATOM 834 O O . THR A 1 99 ? -6.283 31.449 23.529 1.00 71.75 99 THR A O 1
ATOM 837 N N . ALA A 1 100 ? -7.780 29.895 22.929 1.00 70.00 100 ALA A N 1
ATOM 838 C CA . ALA A 1 100 ? -7.344 29.821 21.534 1.00 70.00 100 ALA A CA 1
ATOM 839 C C . ALA A 1 100 ? -7.557 31.147 20.775 1.00 70.00 100 ALA A C 1
ATOM 841 O O . ALA A 1 100 ? -6.680 31.577 20.024 1.00 70.00 100 ALA A O 1
ATOM 842 N N . ALA A 1 101 ? -8.681 31.834 21.013 1.00 69.00 101 ALA A N 1
ATOM 843 C CA . ALA A 1 101 ? -8.945 33.160 20.454 1.00 69.00 101 ALA A CA 1
ATOM 844 C C . ALA A 1 101 ? -7.967 34.221 20.990 1.00 69.00 101 ALA A C 1
ATOM 846 O O . ALA A 1 101 ? -7.476 35.048 20.222 1.00 69.00 101 ALA A O 1
ATOM 847 N N . SER A 1 102 ? -7.630 34.164 22.283 1.00 67.00 102 SER A N 1
ATOM 848 C CA . SER A 1 102 ? -6.630 35.051 22.890 1.00 67.00 102 SER A CA 1
ATOM 849 C C . SER A 1 102 ? -5.230 34.844 22.300 1.00 67.00 102 SER A C 1
ATOM 851 O O . SER A 1 102 ? -4.512 35.814 22.078 1.00 67.00 102 SER A O 1
ATOM 853 N N . ASN A 1 103 ? -4.834 33.601 22.019 1.00 64.81 103 ASN A N 1
ATOM 854 C CA . ASN A 1 103 ? -3.509 33.296 21.470 1.00 64.81 103 ASN A CA 1
ATOM 855 C C . ASN A 1 103 ? -3.362 33.720 19.996 1.00 64.81 103 ASN A C 1
ATOM 857 O O . ASN A 1 103 ? -2.292 34.188 19.602 1.00 64.81 103 ASN A O 1
ATOM 861 N N . ASN A 1 104 ? -4.436 33.635 19.201 1.00 60.25 104 ASN A N 1
ATOM 862 C CA . ASN A 1 104 ? -4.455 34.179 17.837 1.00 60.25 104 ASN A CA 1
ATOM 863 C C . ASN A 1 104 ? -4.422 35.718 17.822 1.00 60.25 104 ASN A C 1
ATOM 865 O O . ASN A 1 104 ? -3.795 36.306 16.947 1.00 60.25 104 ASN A O 1
ATOM 869 N N . ALA A 1 105 ? -5.022 36.386 18.813 1.00 58.31 105 ALA A N 1
ATOM 870 C CA . ALA A 1 105 ? -4.970 37.847 18.915 1.00 58.31 105 ALA A CA 1
ATOM 871 C C . ALA A 1 105 ? -3.549 38.389 19.185 1.00 58.31 105 ALA A C 1
ATOM 873 O O . ALA A 1 105 ? -3.235 39.508 18.790 1.00 58.31 105 ALA A O 1
ATOM 874 N N . ILE A 1 106 ? -2.668 37.599 19.814 1.00 55.69 106 ILE A N 1
ATOM 875 C CA . ILE A 1 106 ? -1.273 37.989 20.103 1.00 55.69 106 ILE A CA 1
ATOM 876 C C . ILE A 1 106 ? -0.387 37.918 18.844 1.00 55.69 106 ILE A C 1
ATOM 878 O O . ILE A 1 106 ? 0.630 38.603 18.759 1.00 55.69 106 ILE A O 1
ATOM 882 N N . SER A 1 107 ? -0.769 37.125 17.837 1.00 55.31 107 SER A N 1
ATOM 883 C CA . SER A 1 107 ? 0.001 36.971 16.591 1.00 55.31 107 SER A CA 1
ATOM 884 C C . SER A 1 107 ? -0.358 37.997 15.503 1.00 55.31 107 SER A C 1
ATOM 886 O O . SER A 1 107 ? 0.355 38.083 14.504 1.00 55.31 107 SER A O 1
ATOM 888 N N . GLU A 1 108 ? -1.395 38.819 15.707 1.00 54.41 108 GLU A N 1
ATOM 889 C CA . GLU A 1 108 ? -1.837 39.856 14.758 1.00 54.41 108 GLU A CA 1
ATOM 890 C C . GLU A 1 108 ? -1.325 41.279 15.065 1.00 54.41 108 GLU A C 1
ATOM 892 O O . GLU A 1 108 ? -1.660 42.217 14.344 1.00 54.41 108 GLU A O 1
ATOM 897 N N . ASP A 1 109 ? -0.454 41.483 16.061 1.00 48.97 109 ASP A N 1
ATOM 898 C CA . ASP A 1 109 ? 0.047 42.828 16.419 1.00 48.97 109 ASP A CA 1
ATOM 899 C C . ASP A 1 109 ? 1.219 43.334 15.542 1.00 48.97 109 ASP A C 1
ATOM 901 O O . ASP A 1 109 ? 2.045 44.145 15.960 1.00 48.97 109 ASP A O 1
ATOM 905 N N . ARG A 1 110 ? 1.349 42.853 14.295 1.00 51.88 110 ARG A N 1
ATOM 906 C CA . ARG A 1 110 ? 2.406 43.328 13.371 1.00 51.88 110 ARG A CA 1
ATOM 907 C C . ARG A 1 110 ? 1.974 43.748 11.975 1.00 51.88 110 ARG A C 1
ATOM 909 O O . ARG A 1 110 ? 2.831 44.062 11.150 1.00 51.88 110 ARG A O 1
ATOM 916 N N . SER A 1 111 ? 0.681 43.904 11.723 1.00 49.34 111 SER A N 1
ATOM 917 C CA . SER A 1 111 ? 0.244 44.625 10.528 1.00 49.34 111 SER A CA 1
ATOM 918 C C . SER A 1 111 ? -1.128 45.251 10.728 1.00 49.34 111 SER A C 1
ATOM 920 O O . SER A 1 111 ? -2.116 44.538 10.848 1.00 49.34 111 SER A O 1
ATOM 922 N N . HIS A 1 112 ? -1.160 46.587 10.660 1.00 48.41 112 HIS A N 1
ATOM 923 C CA . HIS A 1 112 ? -2.340 47.452 10.504 1.00 48.41 112 HIS A CA 1
ATOM 924 C C . HIS A 1 112 ? -2.856 48.189 11.748 1.00 48.41 112 HIS A C 1
ATOM 926 O O . HIS A 1 112 ? -4.051 48.240 12.026 1.00 48.41 112 HIS A O 1
ATOM 932 N N . GLN A 1 113 ? -1.971 48.965 12.379 1.00 53.50 113 GLN A N 1
ATOM 933 C CA . GLN A 1 113 ? -2.378 50.281 12.878 1.00 53.50 113 GLN A CA 1
ATOM 934 C C . GLN A 1 113 ? -2.642 51.194 11.671 1.00 53.50 113 GLN A C 1
ATOM 936 O O . GLN A 1 113 ? -1.716 51.804 11.152 1.00 53.50 113 GLN A O 1
ATOM 941 N N . THR A 1 114 ? -3.866 51.185 11.137 1.00 48.88 114 THR A N 1
ATOM 942 C CA . THR A 1 114 ? -4.525 52.283 10.384 1.00 48.88 114 THR A CA 1
ATOM 943 C C . THR A 1 114 ? -5.797 51.756 9.713 1.00 48.88 114 THR A C 1
ATOM 945 O O . THR A 1 114 ? -5.849 51.519 8.512 1.00 48.88 114 THR A O 1
ATOM 948 N N . ALA A 1 115 ? -6.864 51.565 10.484 1.00 51.09 115 ALA A N 1
ATOM 949 C CA . ALA A 1 115 ? -8.202 51.436 9.906 1.00 51.09 115 ALA A CA 1
ATOM 950 C C . ALA A 1 115 ? -9.245 51.959 10.893 1.00 51.09 115 ALA A C 1
ATOM 952 O O . ALA A 1 115 ? -10.015 51.213 11.497 1.00 51.09 115 ALA A O 1
ATOM 953 N N . SER A 1 116 ? -9.252 53.279 11.058 1.00 56.22 116 SER A N 1
ATOM 954 C CA . SER A 1 116 ? -10.443 53.996 11.484 1.00 56.22 116 SER A CA 1
ATOM 955 C C . SER A 1 116 ? -11.591 53.672 10.515 1.00 56.22 116 SER A C 1
ATOM 957 O O . SER A 1 116 ? -11.452 53.805 9.305 1.00 56.22 116 SER A O 1
ATOM 959 N N . SER A 1 117 ? -12.723 53.220 11.061 1.00 60.16 117 SER A N 1
ATOM 960 C CA . SER A 1 117 ? -14.057 53.290 10.446 1.00 60.16 117 SER A CA 1
ATOM 961 C C . SER A 1 117 ? -14.149 52.935 8.947 1.00 60.16 117 SER A C 1
ATOM 963 O O . SER A 1 117 ? -14.443 53.792 8.115 1.00 60.16 117 SER A O 1
ATOM 965 N N . SER A 1 118 ? -13.967 51.662 8.587 1.00 59.41 118 SER A N 1
ATOM 966 C CA . SER A 1 118 ? -14.274 51.182 7.232 1.00 59.41 118 SER A CA 1
ATOM 967 C C . SER A 1 118 ? -15.601 50.417 7.215 1.00 59.41 118 SER A C 1
ATOM 969 O O . SER A 1 118 ? -15.729 49.387 7.870 1.00 59.41 118 SER A O 1
ATOM 971 N N . THR A 1 119 ? -16.556 50.878 6.401 1.00 67.12 119 THR A N 1
ATOM 972 C CA . THR A 1 119 ? -17.876 50.285 6.067 1.00 67.12 119 THR A CA 1
ATOM 973 C C . THR A 1 119 ? -17.787 48.914 5.361 1.00 67.12 119 THR A C 1
ATOM 975 O O . THR A 1 119 ? -18.710 48.486 4.674 1.00 67.12 119 THR A O 1
ATOM 978 N N . ARG A 1 120 ? -16.661 48.200 5.472 1.00 67.69 120 ARG A N 1
ATOM 979 C CA . ARG A 1 120 ? -16.446 46.890 4.842 1.00 67.69 120 ARG A CA 1
ATOM 980 C C . ARG A 1 120 ? -16.628 45.770 5.859 1.00 67.69 120 ARG A C 1
ATOM 982 O O . ARG A 1 120 ? -16.166 45.872 6.991 1.00 67.69 120 ARG A O 1
ATOM 989 N N . ALA A 1 121 ? -17.262 44.682 5.425 1.00 70.19 121 ALA A N 1
ATOM 990 C CA . ALA A 1 121 ? -17.370 43.464 6.218 1.00 70.19 121 ALA A CA 1
ATOM 991 C C . ALA A 1 121 ? -15.970 42.925 6.561 1.00 70.19 121 ALA A C 1
ATOM 993 O O . ALA A 1 121 ? -15.111 42.811 5.684 1.00 70.19 121 ALA A O 1
ATOM 994 N N . ARG A 1 122 ? -15.740 42.605 7.840 1.00 72.12 122 ARG A N 1
ATOM 995 C CA . ARG A 1 122 ? -14.517 41.923 8.284 1.00 72.12 122 ARG A CA 1
ATOM 996 C C . ARG A 1 122 ? -14.500 40.489 7.755 1.00 72.12 122 ARG A C 1
ATOM 998 O O . ARG A 1 122 ? -15.525 39.812 7.761 1.00 72.12 122 ARG A O 1
ATOM 1005 N N . ILE A 1 123 ? -13.323 40.036 7.333 1.00 70.88 123 ILE A N 1
ATOM 1006 C CA . ILE A 1 123 ? -13.092 38.649 6.922 1.00 70.88 123 ILE A CA 1
ATOM 1007 C C . ILE A 1 123 ? -13.070 37.780 8.192 1.00 70.88 123 ILE A C 1
ATOM 1009 O O . ILE A 1 123 ? -12.345 38.125 9.129 1.00 70.88 123 ILE A O 1
ATOM 1013 N N . PRO A 1 124 ? -13.855 36.690 8.267 1.00 71.69 124 PRO A N 1
ATOM 1014 C CA . PRO A 1 124 ? -13.803 35.784 9.405 1.00 71.69 124 PRO A CA 1
ATOM 1015 C C . PRO A 1 124 ? -12.442 35.081 9.466 1.00 71.69 124 PRO A C 1
ATOM 1017 O O . PRO A 1 124 ? -11.957 34.548 8.469 1.00 71.69 124 PRO A O 1
ATOM 1020 N N . GLN A 1 125 ? -11.838 35.083 10.651 1.00 70.75 125 GLN A N 1
ATOM 1021 C CA . GLN A 1 125 ? -10.598 34.368 10.951 1.00 70.75 125 GLN A CA 1
ATOM 1022 C C . GLN A 1 125 ? -10.875 32.865 11.084 1.00 70.75 125 GLN A C 1
ATOM 1024 O O . GLN A 1 125 ? -11.905 32.465 11.633 1.00 70.75 125 GLN A O 1
ATOM 1029 N N . ALA A 1 126 ? -9.958 32.028 10.594 1.00 68.69 126 ALA A N 1
ATOM 1030 C CA . ALA A 1 126 ? -10.058 30.580 10.749 1.00 68.69 126 ALA A CA 1
ATOM 1031 C C . ALA A 1 126 ? -9.906 30.200 12.230 1.00 68.69 126 ALA A C 1
ATOM 1033 O O . ALA A 1 126 ? -8.978 30.643 12.906 1.00 68.69 126 ALA A O 1
ATOM 1034 N N . ALA A 1 127 ? -10.822 29.381 12.746 1.00 69.31 127 ALA A N 1
ATOM 1035 C CA . ALA A 1 127 ? -10.722 28.891 14.111 1.00 69.31 127 ALA A CA 1
ATOM 1036 C C . ALA A 1 127 ? -9.575 27.871 14.223 1.00 69.31 127 ALA A C 1
ATOM 1038 O O . ALA A 1 127 ? -9.454 26.983 13.385 1.00 69.31 127 ALA A O 1
ATOM 1039 N N . SER A 1 128 ? -8.736 27.995 15.253 1.00 70.44 128 SER A N 1
ATOM 1040 C CA . SER A 1 128 ? -7.492 27.227 15.421 1.00 70.44 128 SER A CA 1
ATOM 1041 C C . SER A 1 128 ? -7.664 25.850 16.078 1.00 70.44 128 SER A C 1
ATOM 1043 O O . SER A 1 128 ? -6.689 25.288 16.570 1.00 70.44 128 SER A O 1
ATOM 1045 N N . PHE A 1 129 ? -8.882 25.301 16.130 1.00 70.44 129 PHE A N 1
ATOM 1046 C CA . PHE A 1 129 ? -9.141 24.032 16.816 1.00 70.44 129 PHE A CA 1
ATOM 1047 C C . PHE A 1 129 ? -9.328 22.861 15.840 1.00 70.44 129 PHE A C 1
ATOM 1049 O O . PHE A 1 129 ? -10.089 22.958 14.877 1.00 70.44 129 PHE A O 1
ATOM 1056 N N . ASP A 1 130 ? -8.657 21.743 16.135 1.00 73.19 130 ASP A N 1
ATOM 1057 C CA . ASP A 1 130 ? -8.697 20.504 15.351 1.00 73.19 130 ASP A CA 1
ATOM 1058 C C . ASP A 1 130 ? -9.670 19.475 15.950 1.00 73.19 130 ASP A C 1
ATOM 1060 O O . ASP A 1 130 ? -9.739 19.270 17.164 1.00 73.19 130 ASP A O 1
ATOM 1064 N N . TYR A 1 131 ? -10.397 18.764 15.083 1.00 72.62 131 TYR A N 1
ATOM 1065 C CA . TYR A 1 131 ? -11.345 17.712 15.470 1.00 72.62 131 TYR A CA 1
ATOM 1066 C C . TYR A 1 131 ? -10.685 16.322 15.477 1.00 72.62 131 TYR A C 1
ATOM 1068 O O . TYR A 1 131 ? -10.968 15.488 14.617 1.00 72.62 131 TYR A O 1
ATOM 1076 N N . ASP A 1 132 ? -9.802 16.061 16.443 1.00 77.69 132 ASP A N 1
ATOM 1077 C CA . ASP A 1 132 ? -9.189 14.727 16.631 1.00 77.69 132 ASP A CA 1
ATOM 1078 C C . ASP A 1 132 ? -9.915 13.868 17.691 1.00 77.69 132 ASP A C 1
ATOM 1080 O O . ASP A 1 132 ? -9.820 12.639 17.710 1.00 77.69 132 ASP A O 1
ATOM 1084 N N . VAL A 1 133 ? -10.701 14.504 18.565 1.00 81.19 133 VAL A N 1
ATOM 1085 C CA . VAL A 1 133 ? -11.362 13.858 19.708 1.00 81.19 133 VAL A CA 1
ATOM 1086 C C . VAL A 1 133 ? -12.849 13.639 19.432 1.00 81.19 133 VAL A C 1
ATOM 1088 O O . VAL A 1 133 ? -13.574 14.567 19.079 1.00 81.19 133 VAL A O 1
ATOM 1091 N N . MET A 1 134 ? -13.323 12.407 19.631 1.00 81.25 134 MET A N 1
ATOM 1092 C CA . MET A 1 134 ? -14.734 12.059 19.448 1.00 81.25 134 MET A CA 1
ATOM 1093 C C . MET A 1 134 ? -15.509 12.262 20.763 1.00 81.25 134 MET A C 1
ATOM 1095 O O . MET A 1 134 ? -15.099 11.714 21.788 1.00 81.25 134 MET A O 1
ATOM 1099 N N . PRO A 1 135 ? -16.644 12.985 20.767 1.00 83.56 135 PRO A N 1
ATOM 1100 C CA . PRO A 1 135 ? -17.462 13.115 21.965 1.00 83.56 135 PRO A CA 1
ATOM 1101 C C . PRO A 1 135 ? -18.148 11.787 22.303 1.00 83.56 135 PRO A C 1
ATOM 1103 O O . PRO A 1 135 ? -18.632 11.070 21.421 1.00 83.56 135 PRO A O 1
ATOM 1106 N N . GLU A 1 136 ? -18.223 11.461 23.590 1.00 81.75 136 GLU A N 1
ATOM 1107 C CA . GLU A 1 136 ? -19.016 10.323 24.046 1.00 81.75 136 GLU A CA 1
ATOM 1108 C C . GLU A 1 136 ? -20.515 10.618 23.984 1.00 81.75 136 GLU A C 1
ATOM 1110 O O . GLU A 1 136 ? -21.014 11.604 24.530 1.00 81.75 136 GLU A O 1
ATOM 1115 N N . VAL A 1 137 ? -21.263 9.723 23.334 1.00 78.12 137 VAL A N 1
ATOM 1116 C CA . VAL A 1 137 ? -22.725 9.772 23.346 1.00 78.12 137 VAL A CA 1
ATOM 1117 C C . VAL A 1 137 ? -23.201 9.288 24.713 1.00 78.12 137 VAL A C 1
ATOM 1119 O O . VAL A 1 137 ? -23.249 8.086 24.976 1.00 78.12 137 VAL A O 1
ATOM 1122 N N . ARG A 1 138 ? -23.601 10.218 25.584 1.00 75.88 138 ARG A N 1
ATOM 1123 C CA . ARG A 1 138 ? -24.328 9.886 26.815 1.00 75.88 138 ARG A CA 1
ATOM 1124 C C . ARG A 1 138 ? -25.741 9.429 26.456 1.00 75.88 138 ARG A C 1
ATOM 1126 O O . ARG A 1 138 ? -26.676 10.225 26.400 1.00 75.88 138 ARG A O 1
ATOM 1133 N N . ILE A 1 139 ? -25.914 8.130 26.214 1.00 73.44 139 ILE A N 1
ATOM 1134 C CA . ILE A 1 139 ? -27.246 7.525 26.146 1.00 73.44 139 ILE A CA 1
ATOM 1135 C C . ILE A 1 139 ? -27.767 7.478 27.579 1.00 73.44 139 ILE A C 1
ATOM 1137 O O . ILE A 1 139 ? -27.516 6.524 28.316 1.00 73.44 139 ILE A O 1
ATOM 1141 N N . ILE A 1 140 ? -28.494 8.517 27.986 1.00 68.12 140 ILE A N 1
ATOM 1142 C CA . ILE A 1 140 ? -29.298 8.473 29.203 1.00 68.12 140 ILE A CA 1
ATOM 1143 C C . ILE A 1 140 ? -30.407 7.457 28.925 1.00 68.12 140 ILE A C 1
ATOM 1145 O O . ILE A 1 140 ? -31.503 7.802 28.485 1.00 68.12 140 ILE A O 1
ATOM 1149 N N . GLN A 1 141 ? -30.121 6.172 29.146 1.00 61.16 141 GLN A N 1
ATOM 1150 C CA . GLN A 1 141 ? -31.160 5.174 29.311 1.00 61.16 141 GLN A CA 1
ATOM 1151 C C . GLN A 1 141 ? -31.870 5.540 30.608 1.00 61.16 141 GLN A C 1
ATOM 1153 O O . GLN A 1 141 ? -31.559 5.017 31.678 1.00 61.16 141 GLN A O 1
ATOM 1158 N N . ASN A 1 142 ? -32.830 6.459 30.523 1.00 57.47 142 ASN A N 1
ATOM 1159 C CA . ASN A 1 142 ? -33.869 6.588 31.524 1.00 57.47 142 ASN A CA 1
ATOM 1160 C C . ASN A 1 142 ? -34.655 5.270 31.486 1.00 57.47 142 ASN A C 1
ATOM 1162 O O . ASN A 1 142 ? -35.770 5.196 30.988 1.00 57.47 142 ASN A O 1
ATOM 1166 N N . ARG A 1 143 ? -34.098 4.211 32.084 1.00 55.91 143 ARG A N 1
ATOM 1167 C CA . ARG A 1 143 ? -34.851 3.056 32.581 1.00 55.91 143 ARG A CA 1
ATOM 1168 C C . ARG A 1 143 ? -35.644 3.468 33.824 1.00 55.91 143 ARG A C 1
ATOM 1170 O O . ARG A 1 143 ? -35.782 2.708 34.779 1.00 55.91 143 ARG A O 1
ATOM 1177 N N . LYS A 1 144 ? -36.163 4.696 33.842 1.00 51.75 144 LYS A N 1
ATOM 1178 C CA . LYS A 1 144 ? -37.206 5.081 34.771 1.00 51.75 144 LYS A CA 1
ATOM 1179 C C . LYS A 1 144 ? -38.461 4.454 34.195 1.00 51.75 144 LYS A C 1
ATOM 1181 O O . LYS A 1 144 ? -38.957 4.917 33.179 1.00 51.75 144 LYS A O 1
ATOM 1186 N N . ARG A 1 145 ? -38.811 3.308 34.793 1.00 56.62 145 ARG A N 1
ATOM 1187 C CA . ARG A 1 145 ? -40.119 2.639 34.812 1.00 56.62 145 ARG A CA 1
ATOM 1188 C C . ARG A 1 145 ? -41.061 3.199 33.754 1.00 56.62 145 ARG A C 1
ATOM 1190 O O . ARG A 1 145 ? -41.534 4.314 33.929 1.00 56.62 145 ARG A O 1
ATOM 1197 N N . ALA A 1 146 ? -41.331 2.423 32.706 1.00 58.88 146 ALA A N 1
ATOM 1198 C CA . ALA A 1 146 ? -42.416 2.716 31.783 1.00 58.88 146 ALA A CA 1
ATOM 1199 C C . ALA A 1 146 ? -43.676 3.012 32.609 1.00 58.88 146 ALA A C 1
ATOM 1201 O O . ALA A 1 146 ? -44.280 2.094 33.167 1.00 58.88 146 ALA A O 1
ATOM 1202 N N . ASP A 1 147 ? -44.018 4.291 32.779 1.00 65.50 147 ASP A N 1
ATOM 1203 C CA . ASP A 1 147 ? -45.329 4.653 33.278 1.00 65.50 147 ASP A CA 1
ATOM 1204 C C . ASP A 1 147 ? -46.275 4.156 32.197 1.00 65.50 147 ASP A C 1
ATOM 1206 O O . ASP A 1 147 ? -46.252 4.625 31.060 1.00 65.50 147 ASP A O 1
ATOM 1210 N N . ASP A 1 148 ? -47.009 3.101 32.543 1.00 75.25 148 ASP A N 1
ATOM 1211 C CA . ASP A 1 148 ? -48.012 2.497 31.687 1.00 75.25 148 ASP A CA 1
ATOM 1212 C C . ASP A 1 148 ? -48.887 3.627 31.117 1.00 75.25 148 ASP A C 1
ATOM 1214 O O . ASP A 1 148 ? -49.555 4.317 31.900 1.00 75.25 148 ASP A O 1
ATOM 1218 N N . PRO A 1 149 ? -48.885 3.855 29.788 1.00 75.19 149 PRO A N 1
ATOM 1219 C CA . PRO A 1 149 ? -49.570 4.997 29.181 1.00 75.19 149 PRO A CA 1
ATOM 1220 C C . PRO A 1 149 ? -51.082 4.982 29.450 1.00 75.19 149 PRO A C 1
ATOM 1222 O O . PRO A 1 149 ? -51.756 5.996 29.295 1.00 75.19 149 PRO A O 1
ATOM 1225 N N . TYR A 1 150 ? -51.619 3.856 29.931 1.00 79.12 150 TYR A N 1
ATOM 1226 C CA . TYR A 1 150 ? -53.026 3.676 30.271 1.00 79.12 150 TYR A CA 1
ATOM 1227 C C . TYR A 1 150 ? -53.304 3.683 31.781 1.00 79.12 150 TYR A C 1
ATOM 1229 O O . TYR A 1 150 ? -54.419 3.371 32.201 1.00 79.12 150 TYR A O 1
ATOM 1237 N N . LYS A 1 151 ? -52.334 4.050 32.625 1.00 84.25 151 LYS A N 1
ATOM 1238 C CA . LYS A 1 151 ? -52.465 4.056 34.094 1.00 84.25 151 LYS A CA 1
ATOM 1239 C C . LYS A 1 151 ? -53.672 4.858 34.582 1.00 84.25 151 LYS A C 1
ATOM 1241 O O . LYS A 1 151 ? -54.424 4.375 35.428 1.00 84.25 151 LYS A O 1
ATOM 1246 N N . HIS A 1 152 ? -53.888 6.046 34.016 1.00 80.12 152 HIS A N 1
ATOM 1247 C CA . HIS A 1 152 ? -55.046 6.881 34.349 1.00 80.12 152 HIS A CA 1
ATOM 1248 C C . HIS A 1 152 ? -56.362 6.240 33.894 1.00 80.12 152 HIS A C 1
ATOM 1250 O O . HIS A 1 152 ? -57.306 6.174 34.673 1.00 80.12 152 HIS A O 1
ATOM 1256 N N . ILE A 1 153 ? -56.409 5.671 32.686 1.00 83.12 153 ILE A N 1
ATOM 1257 C CA . ILE A 1 153 ? -57.603 4.988 32.159 1.00 83.12 153 ILE A CA 1
ATOM 1258 C C . ILE A 1 153 ? -57.969 3.776 33.026 1.00 83.12 153 ILE A C 1
ATOM 1260 O O . ILE A 1 153 ? -59.129 3.606 33.396 1.00 83.12 153 ILE A O 1
ATOM 1264 N N . LYS A 1 154 ? -56.983 2.968 33.433 1.00 84.69 154 LYS A N 1
ATOM 1265 C CA . LYS A 1 154 ? -57.183 1.820 34.332 1.00 84.69 154 LYS A CA 1
ATOM 1266 C C . LYS A 1 154 ? -57.726 2.246 35.698 1.00 84.69 154 LYS A C 1
ATOM 1268 O O . LYS A 1 154 ? -58.611 1.580 36.233 1.00 84.69 154 LYS A O 1
ATOM 1273 N N . GLN A 1 155 ? -57.243 3.362 36.247 1.00 86.38 155 GLN A N 1
ATOM 1274 C CA . GLN A 1 155 ? -57.767 3.921 37.497 1.00 86.38 155 GLN A CA 1
ATOM 1275 C C . GLN A 1 155 ? -59.212 4.412 37.351 1.00 86.38 155 GLN A C 1
ATOM 1277 O O . GLN A 1 155 ? -60.034 4.132 38.226 1.00 86.38 155 GLN A O 1
ATOM 1282 N N . THR A 1 156 ? -59.544 5.084 36.247 1.00 88.69 156 THR A N 1
ATOM 1283 C CA . THR A 1 156 ? -60.910 5.548 35.964 1.00 88.69 156 THR A CA 1
ATOM 1284 C C . THR A 1 156 ? -61.877 4.373 35.812 1.00 88.69 156 THR A C 1
ATOM 1286 O O . THR A 1 156 ? -62.912 4.340 36.475 1.00 88.69 156 THR A O 1
ATOM 1289 N N . MET A 1 157 ? -61.503 3.352 35.035 1.00 86.38 157 MET A N 1
ATOM 1290 C CA . MET A 1 157 ? -62.301 2.134 34.843 1.00 86.38 157 MET A CA 1
ATOM 1291 C C . MET A 1 157 ? -62.516 1.374 36.159 1.00 86.38 157 MET A C 1
ATOM 1293 O O . MET A 1 157 ? -63.620 0.911 36.442 1.00 86.38 157 MET A O 1
ATOM 1297 N N . ALA A 1 158 ? -61.485 1.285 37.005 1.00 87.31 158 ALA A N 1
ATOM 1298 C CA . ALA A 1 158 ? -61.586 0.645 38.314 1.00 87.31 158 ALA A CA 1
ATOM 1299 C C . ALA A 1 158 ? -62.526 1.395 39.273 1.00 87.31 158 ALA A C 1
ATOM 1301 O O . ALA A 1 158 ? -63.220 0.758 40.066 1.00 87.31 158 ALA A O 1
ATOM 1302 N N . ARG A 1 159 ? -62.570 2.732 39.202 1.00 87.06 159 ARG A N 1
ATOM 1303 C CA . ARG A 1 159 ? -63.510 3.551 39.984 1.00 87.06 159 ARG A CA 1
ATOM 1304 C C . ARG A 1 159 ? -64.946 3.381 39.502 1.00 87.06 159 ARG A C 1
ATOM 1306 O O . ARG A 1 159 ? -65.818 3.155 40.332 1.00 87.06 159 ARG A O 1
ATOM 1313 N N . MET A 1 160 ? -65.178 3.398 38.189 1.00 82.12 160 MET A N 1
ATOM 1314 C CA . MET A 1 160 ? -66.518 3.182 37.626 1.00 82.12 160 MET A CA 1
ATOM 1315 C C . MET A 1 160 ? -67.080 1.805 37.992 1.00 82.12 160 MET A C 1
ATOM 1317 O O . MET A 1 160 ? -68.233 1.693 38.394 1.00 82.12 160 MET A O 1
ATOM 1321 N N . ARG A 1 161 ? -66.243 0.760 37.967 1.00 81.44 161 ARG A N 1
ATOM 1322 C CA . ARG A 1 161 ? -66.659 -0.606 38.331 1.00 81.44 161 ARG A CA 1
ATOM 1323 C C . ARG A 1 161 ? -67.059 -0.762 39.803 1.00 81.44 161 ARG A C 1
ATOM 1325 O O . ARG A 1 161 ? -67.731 -1.728 40.143 1.00 81.44 161 ARG A O 1
ATOM 1332 N N . ARG A 1 162 ? -66.632 0.155 40.680 1.00 77.56 162 ARG A N 1
ATOM 1333 C CA . ARG A 1 162 ? -67.007 0.172 42.105 1.00 77.56 162 ARG A CA 1
ATOM 1334 C C . ARG A 1 162 ? -68.332 0.885 42.375 1.00 77.56 162 ARG A C 1
ATOM 1336 O O . ARG A 1 162 ? -68.893 0.656 43.432 1.00 77.56 162 ARG A O 1
ATOM 1343 N N . GLN A 1 163 ? -68.812 1.716 41.451 1.00 71.81 163 GLN A N 1
ATOM 1344 C CA . GLN A 1 163 ? -70.071 2.460 41.591 1.00 71.81 163 GLN A CA 1
ATOM 1345 C C . GLN A 1 163 ? -71.294 1.695 41.055 1.00 71.81 163 GLN A C 1
ATOM 1347 O O . GLN A 1 163 ? -72.413 2.172 41.184 1.00 71.81 163 GLN A O 1
ATOM 1352 N N . GLN A 1 164 ? -71.089 0.525 40.442 1.00 63.53 164 GLN A N 1
ATOM 1353 C CA . GLN A 1 164 ? -72.152 -0.336 39.900 1.00 63.53 164 GLN A CA 1
ATOM 1354 C C . GLN A 1 164 ? -72.562 -1.479 40.851 1.00 63.53 164 GLN A C 1
ATOM 1356 O O . GLN A 1 164 ? -73.180 -2.450 40.421 1.00 63.53 164 GLN A O 1
ATOM 1361 N N . LYS A 1 165 ? -72.191 -1.387 42.129 1.00 50.44 165 LYS A N 1
ATOM 1362 C CA . LYS A 1 165 ? -72.664 -2.245 43.220 1.00 50.44 165 LYS A CA 1
ATOM 1363 C C . LYS A 1 165 ? -73.364 -1.374 44.244 1.00 50.44 165 LYS A C 1
ATOM 1365 O O . LYS A 1 165 ? -74.353 -1.874 44.812 1.00 50.44 165 LYS A O 1
#

Foldseek 3Di:
DQQDQDPVRHGHDPVSLVVVLVVLVPDPDAPVNCVVVVVLVSLVCLLPPPPHDPVSNVSSVVSNVVHVCRVVVPDPDPVPDDFAEDADDPVVVVVVQVVQVVVVVVVPPPDDPDDDDDPDDDDDDDRPDDDRYHYDDPPPPCPVDDPPPCPVVVVVVVVVVVVVD

Solvent-accessible surface area (backbone atoms only — not comparable to full-atom values): 10655 Å² total; per-residue (Å²): 122,82,80,52,64,44,98,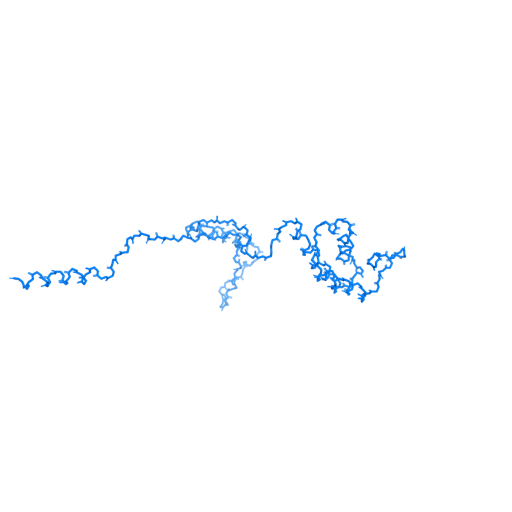89,69,44,74,62,60,65,68,58,52,49,52,50,52,55,51,59,69,72,48,90,78,50,69,69,57,39,66,75,68,45,52,59,60,52,39,50,46,42,42,71,39,89,84,46,52,68,72,52,22,52,54,25,46,52,50,51,53,57,49,52,25,65,71,70,70,53,78,88,52,72,88,76,54,86,60,58,70,40,80,77,52,73,68,64,50,53,52,51,52,51,51,52,52,53,56,56,59,68,74,54,82,82,73,75,99,78,73,80,89,67,100,61,84,80,80,84,76,82,78,94,76,80,91,72,66,40,68,53,83,80,76,78,75,72,79,66,70,83,71,58,91,52,53,66,58,55,51,51,54,57,53,56,66,64,73,79,113